Protein AF-A0A448X1F9-F1 (afdb_monomer_lite)

Structure (mmCIF, N/CA/C/O backbone):
data_AF-A0A448X1F9-F1
#
_entry.id   AF-A0A448X1F9-F1
#
loop_
_atom_site.group_PDB
_atom_site.id
_atom_site.type_symbol
_atom_site.label_atom_id
_atom_site.label_alt_id
_atom_site.label_comp_id
_atom_site.label_asym_id
_atom_site.label_entity_id
_atom_site.label_seq_id
_atom_site.pdbx_PDB_ins_code
_atom_site.Cartn_x
_atom_site.Cartn_y
_atom_site.Cartn_z
_atom_site.occupancy
_atom_site.B_iso_or_equiv
_atom_site.auth_seq_id
_atom_site.auth_comp_id
_atom_site.auth_asym_id
_atom_site.auth_atom_id
_atom_site.pdbx_PDB_model_num
ATOM 1 N N . MET A 1 1 ? -2.517 6.436 9.505 1.00 72.06 1 MET A N 1
ATOM 2 C CA . MET A 1 1 ? -1.335 7.055 10.151 1.00 72.06 1 MET A CA 1
ATOM 3 C C . MET A 1 1 ? -1.651 7.329 11.613 1.00 72.06 1 MET A C 1
ATOM 5 O O . MET A 1 1 ? -2.668 7.955 11.870 1.00 72.06 1 MET A O 1
ATOM 9 N N . GLY A 1 2 ? -0.830 6.840 12.548 1.00 78.19 2 GLY A N 1
ATOM 10 C CA . GLY A 1 2 ? -1.168 6.779 13.981 1.00 78.19 2 GLY A CA 1
ATOM 11 C C . GLY A 1 2 ? -1.824 5.444 14.384 1.00 78.19 2 GLY A C 1
ATOM 12 O O . GLY A 1 2 ? -2.022 4.592 13.512 1.00 78.19 2 GLY A O 1
ATOM 13 N N . PRO A 1 3 ? -2.122 5.229 15.681 1.00 79.75 3 PRO A N 1
ATOM 14 C CA . PRO A 1 3 ? -2.795 4.022 16.165 1.00 79.75 3 PRO A CA 1
ATOM 15 C C . PRO A 1 3 ? -4.129 3.790 15.451 1.00 79.75 3 PRO A C 1
ATOM 17 O O . PRO A 1 3 ? -4.863 4.738 15.175 1.00 79.75 3 PRO A O 1
ATOM 20 N N . ILE A 1 4 ? -4.435 2.530 15.150 1.00 76.00 4 ILE A N 1
ATOM 21 C CA . ILE A 1 4 ? -5.662 2.122 14.457 1.00 76.00 4 ILE A CA 1
ATOM 22 C C . ILE A 1 4 ? -6.867 2.495 15.339 1.00 76.00 4 ILE A C 1
ATOM 24 O O . ILE A 1 4 ? -6.943 2.054 16.481 1.00 76.00 4 ILE A O 1
ATOM 28 N N . GLY A 1 5 ? -7.773 3.341 14.830 1.00 73.25 5 GLY A N 1
ATOM 29 C CA . GLY A 1 5 ? -8.954 3.818 15.568 1.00 73.25 5 GLY A CA 1
ATOM 30 C C . GLY A 1 5 ? -8.684 4.947 16.571 1.00 73.25 5 GLY A C 1
ATOM 31 O O . GLY A 1 5 ? -9.549 5.273 17.379 1.00 73.25 5 GLY A O 1
ATOM 32 N N . GLY A 1 6 ? -7.490 5.549 16.553 1.00 76.75 6 GLY A N 1
ATOM 33 C CA . GLY A 1 6 ? -7.189 6.710 17.390 1.00 76.75 6 GLY A CA 1
ATOM 34 C C . GLY A 1 6 ? -7.915 7.981 16.915 1.00 76.75 6 GLY A C 1
ATOM 35 O O . GLY A 1 6 ? -8.136 8.138 15.713 1.00 76.75 6 GLY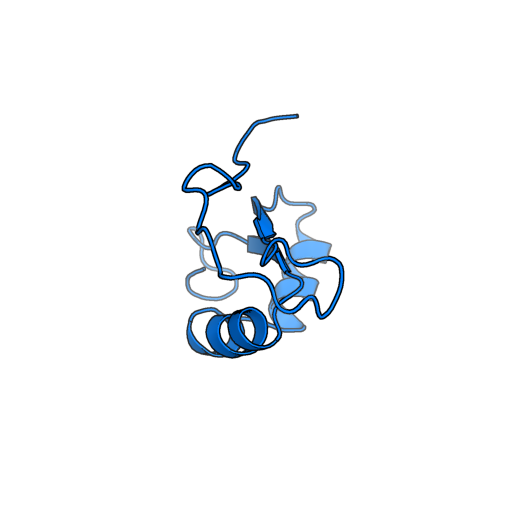 A O 1
ATOM 36 N N . PRO A 1 7 ? -8.196 8.949 17.808 1.00 71.19 7 PRO A N 1
ATOM 37 C CA . PRO A 1 7 ? -8.954 10.167 17.479 1.00 71.19 7 PRO A CA 1
ATOM 38 C C . PRO A 1 7 ? -8.258 11.096 16.466 1.00 71.19 7 PRO A C 1
ATOM 40 O O . PRO A 1 7 ? -8.897 11.950 15.866 1.00 71.19 7 PRO A O 1
ATOM 43 N N . ILE A 1 8 ? -6.945 10.932 16.262 1.00 72.94 8 ILE A N 1
ATOM 44 C CA . ILE A 1 8 ? -6.127 11.702 15.300 1.00 72.94 8 ILE A CA 1
ATOM 45 C C . ILE A 1 8 ? -5.724 10.817 14.103 1.00 72.94 8 ILE A C 1
ATOM 47 O O . ILE A 1 8 ? -4.990 11.239 13.207 1.00 72.94 8 ILE A O 1
ATOM 51 N N . SER A 1 9 ? -6.158 9.554 14.082 1.00 74.75 9 SER A N 1
ATOM 52 C CA . SER A 1 9 ? -5.738 8.618 13.049 1.00 74.75 9 SER A CA 1
ATOM 53 C C . SER A 1 9 ? -6.400 8.967 11.719 1.00 74.75 9 SER A C 1
ATOM 55 O O . SER A 1 9 ? -7.619 9.026 11.603 1.00 74.75 9 SER A O 1
ATOM 57 N N . LYS A 1 10 ? -5.576 9.240 10.704 1.00 80.19 10 LYS A N 1
ATOM 58 C CA . LYS A 1 10 ? -6.048 9.507 9.340 1.00 80.19 10 LYS A CA 1
ATOM 59 C C . LYS A 1 10 ? -5.845 8.274 8.477 1.00 80.19 10 LYS A C 1
ATOM 61 O O . LYS A 1 10 ? -4.750 7.692 8.482 1.00 80.19 10 LYS A O 1
ATOM 66 N N . VAL A 1 11 ? -6.886 7.893 7.745 1.00 85.69 11 VAL A N 1
ATOM 67 C CA . VAL A 1 11 ? -6.845 6.814 6.757 1.00 85.69 11 VAL A CA 1
ATOM 68 C C . VAL A 1 11 ? -6.600 7.418 5.377 1.00 85.69 11 VAL A C 1
ATOM 70 O O . VAL A 1 11 ? -7.133 8.474 5.040 1.00 85.69 11 VAL A O 1
ATOM 73 N N . GLY A 1 12 ? -5.747 6.769 4.592 1.00 87.44 12 GLY A N 1
ATOM 74 C CA . GLY A 1 12 ? -5.433 7.176 3.231 1.00 87.44 12 GLY A CA 1
ATOM 75 C C . GLY A 1 12 ? -5.206 5.960 2.349 1.00 87.44 12 GLY A C 1
ATOM 76 O O . GLY A 1 12 ? -4.822 4.898 2.841 1.00 87.44 12 GLY A O 1
ATOM 77 N N . ILE A 1 13 ? -5.473 6.132 1.060 1.00 88.94 13 ILE A N 1
ATOM 78 C CA . ILE A 1 13 ? -5.236 5.130 0.026 1.00 88.94 13 ILE A CA 1
ATOM 79 C C . ILE A 1 13 ? -4.220 5.723 -0.939 1.00 88.94 13 ILE A C 1
ATOM 81 O O . ILE A 1 13 ? -4.448 6.795 -1.501 1.00 88.94 13 ILE A O 1
ATOM 85 N N . GLU A 1 14 ? -3.113 5.010 -1.116 1.00 90.25 14 GLU A N 1
ATOM 86 C CA . GLU A 1 14 ? -2.075 5.341 -2.082 1.00 90.25 14 GLU A CA 1
ATOM 87 C C . GLU A 1 14 ? -2.097 4.317 -3.214 1.00 90.25 14 GLU A C 1
ATOM 89 O O . GLU A 1 14 ? -1.893 3.123 -2.987 1.00 90.25 14 GLU A O 1
ATOM 94 N N . LEU A 1 15 ? -2.366 4.785 -4.433 1.00 89.62 15 LEU A N 1
ATOM 95 C CA . LEU A 1 15 ? -2.220 3.979 -5.638 1.00 89.62 15 LEU A CA 1
ATOM 96 C C . LEU A 1 15 ? -0.815 4.197 -6.192 1.00 89.62 15 LEU A C 1
ATOM 98 O O . LEU A 1 15 ? -0.462 5.326 -6.523 1.00 89.62 15 LEU A O 1
ATOM 102 N N . THR A 1 16 ? -0.028 3.126 -6.279 1.00 86.56 16 THR A N 1
ATOM 103 C CA . THR A 1 16 ? 1.357 3.169 -6.756 1.00 86.56 16 THR A CA 1
ATOM 104 C C . THR A 1 16 ? 1.643 2.041 -7.739 1.00 86.56 16 THR A C 1
ATOM 106 O O . THR A 1 16 ? 1.148 0.926 -7.574 1.00 86.56 16 THR A O 1
ATOM 109 N N . ASP A 1 17 ? 2.449 2.328 -8.758 1.00 85.75 17 ASP A N 1
ATOM 110 C CA . ASP A 1 17 ? 2.965 1.359 -9.734 1.00 85.75 17 ASP A CA 1
ATOM 111 C C . ASP A 1 17 ? 4.305 0.726 -9.302 1.00 85.75 17 ASP A C 1
ATOM 113 O O . ASP A 1 17 ? 4.836 -0.146 -9.990 1.00 85.75 17 ASP A O 1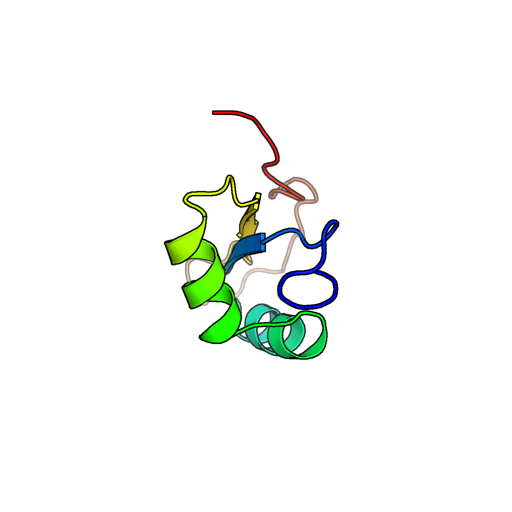
ATOM 117 N N . SER A 1 18 ? 4.848 1.129 -8.146 1.00 84.75 18 SER A N 1
ATOM 118 C CA . SER A 1 18 ? 6.148 0.672 -7.655 1.00 84.75 18 SER A CA 1
ATOM 119 C C . SER A 1 18 ? 6.022 -0.345 -6.516 1.00 84.75 18 SER A C 1
ATOM 121 O O . SER A 1 18 ? 5.565 0.008 -5.422 1.00 84.75 18 SER A O 1
ATOM 123 N N . PRO A 1 19 ? 6.524 -1.586 -6.683 1.00 88.62 19 PRO A N 1
ATOM 124 C CA . PRO A 1 19 ? 6.526 -2.571 -5.602 1.00 88.62 19 PRO A CA 1
ATOM 125 C C . PRO A 1 19 ? 7.424 -2.143 -4.431 1.00 88.62 19 PRO A C 1
ATOM 127 O O . PRO A 1 19 ? 7.161 -2.510 -3.285 1.00 88.62 19 PRO A O 1
ATOM 130 N N . TYR A 1 20 ? 8.452 -1.329 -4.694 1.00 90.62 20 TYR A N 1
ATOM 131 C CA . TYR A 1 20 ? 9.321 -0.774 -3.657 1.00 90.62 20 TYR A CA 1
ATOM 132 C C . TYR A 1 20 ? 8.555 0.163 -2.718 1.00 90.62 20 TYR A C 1
ATOM 134 O O . TYR A 1 20 ? 8.707 0.083 -1.495 1.00 90.62 20 TYR A O 1
ATOM 142 N N . VAL A 1 21 ? 7.691 1.014 -3.278 1.00 89.00 21 VAL A N 1
ATOM 143 C CA . VAL A 1 21 ? 6.854 1.925 -2.489 1.00 89.00 21 VAL A CA 1
ATOM 144 C C . VAL A 1 21 ? 5.862 1.126 -1.650 1.00 89.00 21 VAL A C 1
ATOM 146 O O . VAL A 1 21 ? 5.763 1.369 -0.451 1.00 89.00 21 VAL A O 1
ATOM 149 N N . VAL A 1 22 ? 5.223 0.092 -2.212 1.00 91.38 22 VAL A N 1
ATOM 150 C CA . VAL A 1 22 ? 4.321 -0.795 -1.450 1.00 91.38 22 VAL A CA 1
ATOM 151 C C . VAL A 1 22 ? 5.044 -1.465 -0.276 1.00 91.38 22 VAL A C 1
ATOM 153 O O . VAL A 1 22 ? 4.541 -1.461 0.851 1.00 91.38 22 VAL A O 1
ATOM 156 N N . ALA A 1 23 ? 6.239 -2.018 -0.506 1.00 93.06 23 ALA A N 1
ATOM 157 C CA . ALA A 1 23 ? 7.028 -2.663 0.544 1.00 93.06 23 ALA A CA 1
ATOM 158 C C . ALA A 1 23 ? 7.441 -1.672 1.645 1.00 93.06 23 ALA A C 1
ATOM 160 O O . ALA A 1 23 ? 7.319 -1.973 2.833 1.00 93.06 23 ALA A O 1
ATOM 161 N N . SER A 1 24 ? 7.856 -0.468 1.256 1.00 92.25 24 SER A N 1
ATOM 162 C CA . SER A 1 24 ? 8.229 0.600 2.185 1.00 92.25 24 SER A CA 1
ATOM 163 C C . SER A 1 24 ? 7.026 1.090 2.992 1.00 92.25 24 SER A C 1
ATOM 165 O O . SER A 1 24 ? 7.117 1.252 4.210 1.00 92.25 24 SER A O 1
ATOM 167 N N . MET A 1 25 ? 5.862 1.238 2.354 1.00 91.25 25 MET A N 1
ATOM 168 C CA . MET A 1 25 ? 4.615 1.620 3.017 1.00 91.25 25 MET A CA 1
ATOM 169 C C . MET A 1 25 ? 4.157 0.588 4.038 1.00 91.25 25 MET A C 1
ATOM 171 O O . MET A 1 25 ? 3.630 0.967 5.083 1.00 91.25 25 MET A O 1
ATOM 175 N N . ARG A 1 26 ? 4.423 -0.700 3.811 1.00 90.38 26 ARG A N 1
ATOM 176 C CA . ARG A 1 26 ? 4.139 -1.747 4.800 1.00 90.38 26 ARG A CA 1
ATOM 177 C C . ARG A 1 26 ? 4.958 -1.593 6.088 1.00 90.38 26 ARG A C 1
ATOM 179 O O . ARG A 1 26 ? 4.484 -1.992 7.147 1.00 90.38 26 ARG A O 1
ATOM 186 N N . ILE A 1 27 ? 6.167 -1.036 6.004 1.00 91.25 27 ILE A N 1
ATOM 187 C CA . ILE A 1 27 ? 7.038 -0.794 7.164 1.00 91.25 27 ILE A CA 1
ATOM 188 C C . ILE A 1 27 ? 6.672 0.536 7.835 1.00 91.25 27 ILE A C 1
ATOM 190 O O . ILE A 1 27 ? 6.508 0.602 9.053 1.00 91.25 27 ILE A O 1
ATOM 194 N N . MET A 1 28 ? 6.526 1.593 7.035 1.00 90.25 28 MET A N 1
ATOM 195 C CA . MET A 1 28 ? 6.339 2.966 7.515 1.00 90.25 28 MET A CA 1
ATOM 196 C C . MET A 1 28 ? 4.920 3.253 8.009 1.00 90.25 28 MET A C 1
ATOM 198 O O . MET A 1 28 ? 4.709 4.145 8.832 1.00 90.25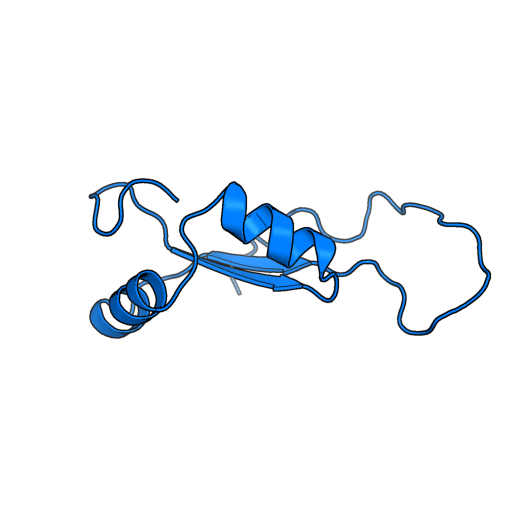 28 MET A O 1
ATOM 202 N N . THR A 1 29 ? 3.931 2.505 7.524 1.00 89.62 29 THR A N 1
ATOM 203 C CA . THR A 1 29 ? 2.522 2.726 7.849 1.00 89.62 29 THR A CA 1
ATOM 204 C C . THR A 1 29 ? 1.875 1.458 8.389 1.00 89.62 29 THR A C 1
ATOM 206 O O . THR A 1 29 ? 2.418 0.357 8.315 1.00 89.62 29 THR A O 1
ATOM 209 N N . ARG A 1 30 ? 0.691 1.606 8.985 1.00 89.06 30 ARG A N 1
ATOM 210 C CA . ARG A 1 30 ? -0.170 0.461 9.277 1.00 89.06 30 ARG A CA 1
ATOM 211 C C . ARG A 1 30 ? -1.012 0.206 8.038 1.00 89.06 30 ARG A C 1
ATOM 213 O O . ARG A 1 30 ? -1.888 1.002 7.725 1.00 89.06 30 ARG A O 1
ATOM 220 N N . MET A 1 31 ? -0.692 -0.874 7.337 1.00 87.56 31 MET A N 1
ATOM 221 C CA . MET A 1 31 ? -1.364 -1.329 6.123 1.00 87.56 31 MET A CA 1
ATOM 222 C C . MET A 1 31 ? -2.036 -2.677 6.404 1.00 87.56 31 MET A C 1
ATOM 224 O O . MET A 1 31 ? -1.465 -3.517 7.100 1.00 87.56 31 MET A O 1
ATOM 228 N N . GLY A 1 32 ? -3.222 -2.910 5.838 1.00 86.06 32 GLY A N 1
ATOM 229 C CA . GLY A 1 32 ? -3.849 -4.231 5.827 1.00 86.06 32 GLY A CA 1
ATOM 230 C C . GLY A 1 32 ? -5.363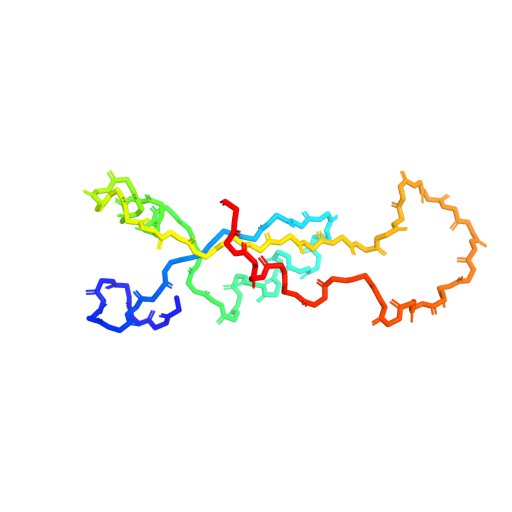 -4.199 5.996 1.00 86.06 32 GLY A C 1
ATOM 231 O O . GLY A 1 32 ? -6.005 -3.155 5.882 1.00 86.06 32 GLY A O 1
ATOM 232 N N . LYS A 1 33 ? -5.927 -5.376 6.290 1.00 86.62 33 LYS A N 1
ATOM 233 C CA . LYS A 1 33 ? -7.378 -5.583 6.415 1.00 86.62 33 LYS A CA 1
ATOM 234 C C . LYS A 1 33 ? -8.006 -4.739 7.519 1.00 86.62 33 LYS A C 1
ATOM 236 O O . LYS A 1 33 ? -9.102 -4.239 7.335 1.00 86.62 33 LYS A O 1
ATOM 241 N N . GLU A 1 34 ? -7.307 -4.542 8.633 1.00 84.56 34 GLU A N 1
ATOM 242 C CA . GLU A 1 34 ? -7.822 -3.767 9.769 1.00 84.56 34 GLU A CA 1
ATOM 243 C C . GLU A 1 34 ? -8.126 -2.313 9.387 1.00 84.56 34 GLU A C 1
ATOM 245 O O . GLU A 1 34 ? -9.157 -1.773 9.778 1.00 84.56 34 GLU A O 1
ATOM 250 N N . VAL A 1 35 ? -7.274 -1.702 8.559 1.00 84.06 35 VAL A N 1
ATOM 251 C CA . VAL A 1 35 ? -7.475 -0.333 8.064 1.00 84.06 35 VAL A CA 1
ATOM 252 C C . VAL A 1 35 ? -8.606 -0.275 7.038 1.00 84.06 35 VAL A C 1
ATOM 254 O O . VAL A 1 35 ? -9.392 0.668 7.055 1.00 84.06 35 VAL A O 1
ATOM 257 N N . LEU A 1 36 ? -8.735 -1.300 6.191 1.00 84.62 36 LEU A N 1
ATOM 258 C CA . LEU A 1 36 ? -9.849 -1.412 5.247 1.00 84.62 36 LEU A CA 1
ATOM 259 C C . LEU A 1 36 ? -11.197 -1.551 5.977 1.00 84.62 36 LEU A C 1
ATOM 261 O O . LEU A 1 36 ? -12.168 -0.902 5.603 1.00 84.62 36 LEU A O 1
ATOM 265 N N . SER A 1 37 ? -11.248 -2.346 7.049 1.00 84.44 37 SER A N 1
ATOM 266 C CA . SER A 1 37 ? -12.448 -2.512 7.875 1.00 84.44 37 SER A CA 1
ATOM 267 C C . SER A 1 37 ? -12.848 -1.228 8.602 1.00 84.44 37 SER A C 1
ATOM 269 O O . SER A 1 37 ? -14.032 -1.016 8.837 1.00 84.44 37 SER A O 1
ATOM 271 N N . LEU A 1 38 ? -11.887 -0.376 8.975 1.00 80.56 38 LEU A N 1
ATOM 272 C CA . LEU A 1 38 ? -12.188 0.957 9.506 1.00 80.56 38 LEU A CA 1
ATOM 273 C C . LEU A 1 38 ? -12.760 1.877 8.425 1.00 80.56 38 LEU A C 1
ATOM 275 O O . LEU A 1 38 ? -13.762 2.542 8.663 1.00 80.56 38 LEU A O 1
ATOM 279 N N . LEU A 1 39 ? -12.169 1.862 7.227 1.00 79.25 39 LEU A N 1
ATOM 280 C CA . LEU A 1 39 ? -12.655 2.646 6.090 1.00 79.25 39 LEU A CA 1
ATOM 281 C C . LEU A 1 39 ? -14.118 2.308 5.746 1.00 79.25 39 LEU A C 1
ATOM 283 O O . LEU A 1 39 ? -14.900 3.204 5.459 1.00 79.25 39 LEU A O 1
ATOM 287 N N . GLN A 1 40 ? -14.490 1.026 5.818 1.00 78.88 40 GLN A N 1
ATOM 288 C CA . GLN A 1 40 ? -15.850 0.543 5.544 1.00 78.88 40 GLN A CA 1
ATOM 289 C C . GLN A 1 40 ? -16.879 0.896 6.626 1.00 78.88 40 GLN A C 1
ATOM 291 O O . GLN A 1 40 ? -18.073 0.868 6.349 1.00 78.88 40 GLN A O 1
ATOM 296 N N . LYS A 1 41 ? -16.445 1.150 7.864 1.00 75.88 41 LYS A N 1
ATOM 297 C CA . LYS A 1 41 ? -17.355 1.428 8.984 1.00 75.88 41 LYS A CA 1
ATOM 298 C C . LYS A 1 41 ? -17.768 2.887 9.057 1.00 75.88 41 LYS A C 1
ATOM 300 O O . LYS A 1 41 ? -18.915 3.161 9.386 1.00 75.88 41 LYS A O 1
ATOM 305 N N . ASP A 1 42 ? -16.835 3.791 8.779 1.00 67.31 42 ASP A N 1
ATOM 306 C CA . ASP A 1 42 ? -17.026 5.206 9.091 1.00 67.31 42 ASP A CA 1
ATOM 307 C C . ASP A 1 42 ? -17.411 6.070 7.880 1.00 67.31 42 ASP A C 1
ATOM 309 O O . ASP A 1 42 ? -17.525 7.281 8.054 1.00 67.31 42 ASP A O 1
ATOM 313 N N . ASP A 1 43 ? -17.578 5.500 6.670 1.00 64.12 43 ASP A N 1
ATOM 314 C CA . ASP A 1 43 ? -17.791 6.229 5.390 1.00 64.12 43 ASP A CA 1
ATOM 315 C C . ASP A 1 43 ? -16.928 7.507 5.286 1.00 64.12 43 ASP A C 1
ATOM 317 O O . ASP A 1 43 ? -17.289 8.530 4.699 1.00 64.12 43 ASP A O 1
ATOM 321 N N . SER A 1 44 ? -15.767 7.469 5.944 1.00 60.84 44 SER A N 1
ATOM 322 C CA . SER A 1 44 ? -15.053 8.673 6.328 1.00 60.84 44 SER A CA 1
ATOM 323 C C . SER A 1 44 ? -14.127 9.098 5.206 1.00 60.84 44 SER A C 1
ATOM 325 O O . SER A 1 44 ? -13.520 8.278 4.511 1.00 60.84 44 SER A O 1
ATOM 327 N N . ASN A 1 45 ? -14.015 10.415 5.033 1.00 70.94 45 ASN A N 1
ATOM 328 C CA . ASN A 1 45 ? -13.125 11.018 4.052 1.00 70.94 45 ASN A CA 1
ATOM 329 C C . ASN A 1 45 ? -11.698 10.494 4.246 1.00 70.94 45 ASN A C 1
ATOM 331 O O . ASN A 1 45 ? -11.029 10.807 5.232 1.00 70.94 45 ASN A O 1
ATOM 335 N N . PHE A 1 46 ? -11.227 9.713 3.278 1.00 83.00 46 PHE A N 1
ATOM 336 C CA . PHE A 1 46 ? -9.855 9.240 3.234 1.00 83.00 46 PHE A CA 1
ATOM 337 C C . PHE A 1 46 ? -8.991 10.162 2.387 1.00 83.00 46 PHE A C 1
ATOM 339 O O . PHE A 1 46 ? -9.449 10.839 1.464 1.00 83.00 46 PHE A O 1
ATOM 346 N N . ILE A 1 47 ? -7.700 10.167 2.694 1.00 85.62 47 ILE A N 1
ATOM 347 C CA . ILE A 1 47 ? -6.717 10.910 1.915 1.00 85.62 47 ILE A CA 1
ATOM 348 C C . ILE A 1 47 ? -6.414 10.116 0.646 1.00 85.62 47 ILE A C 1
ATOM 350 O O . ILE A 1 47 ? -5.963 8.972 0.712 1.00 85.62 47 ILE A O 1
ATOM 354 N N . ARG A 1 48 ? -6.660 10.733 -0.509 1.00 86.44 48 ARG A N 1
ATOM 355 C CA . ARG A 1 48 ? -6.312 10.181 -1.820 1.00 86.44 48 ARG A CA 1
ATOM 356 C C . ARG A 1 48 ? -4.864 10.534 -2.145 1.00 86.44 48 ARG A C 1
ATOM 358 O O . ARG A 1 48 ? -4.518 11.712 -2.166 1.00 86.44 48 ARG A O 1
ATOM 365 N N . ALA A 1 49 ? -4.038 9.527 -2.403 1.00 86.12 49 ALA A N 1
ATOM 366 C CA . ALA A 1 49 ? -2.680 9.696 -2.899 1.00 86.12 49 ALA A CA 1
ATOM 367 C C . ALA A 1 49 ? -2.488 8.871 -4.178 1.00 86.12 49 ALA A C 1
ATOM 369 O O . ALA A 1 49 ? -2.921 7.721 -4.269 1.00 86.12 49 ALA A O 1
ATOM 370 N N . LEU A 1 50 ? -1.848 9.475 -5.174 1.00 87.62 50 LEU A N 1
ATOM 371 C CA . LEU A 1 50 ? -1.462 8.829 -6.421 1.00 87.62 50 LEU A CA 1
ATOM 372 C C . LEU A 1 50 ? 0.046 8.986 -6.563 1.00 87.62 50 LEU A C 1
ATOM 374 O O . LEU A 1 50 ? 0.562 10.094 -6.438 1.00 87.62 50 LEU A O 1
ATOM 378 N N . HIS A 1 51 ? 0.728 7.879 -6.812 1.00 84.06 51 HIS A N 1
ATOM 379 C CA . HIS A 1 51 ? 2.154 7.832 -7.068 1.00 84.06 51 HIS A CA 1
ATOM 380 C C . HIS A 1 51 ? 2.395 7.014 -8.336 1.00 84.06 51 HIS A C 1
ATOM 382 O O . HIS A 1 51 ? 1.832 5.937 -8.515 1.00 84.06 51 HIS A O 1
ATOM 388 N N . SER A 1 52 ? 3.253 7.507 -9.218 1.00 80.38 52 SER A N 1
ATOM 389 C CA . SER A 1 52 ? 3.748 6.737 -10.3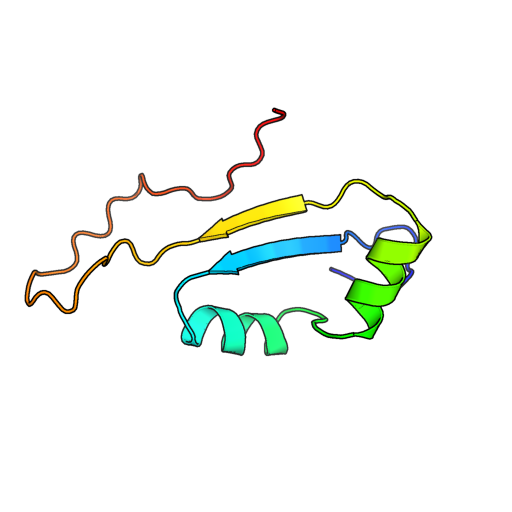53 1.00 80.38 52 SER A CA 1
ATOM 390 C C . SER A 1 52 ? 5.232 7.004 -10.519 1.00 80.38 52 SER A C 1
ATOM 392 O O . SER A 1 52 ? 5.687 8.132 -10.349 1.00 80.38 52 SER A O 1
ATOM 394 N N . VAL A 1 53 ? 5.990 5.971 -10.877 1.00 80.12 53 VAL A N 1
ATOM 395 C CA . VAL A 1 53 ? 7.399 6.108 -11.273 1.00 80.12 53 VAL A CA 1
ATOM 396 C C . VAL A 1 53 ? 7.526 6.860 -12.607 1.00 80.12 53 VAL A C 1
ATOM 398 O O . VAL A 1 53 ? 8.605 7.348 -12.936 1.00 80.12 53 VAL A O 1
ATOM 401 N N . GLY A 1 54 ? 6.435 6.990 -13.372 1.00 79.12 54 GLY A N 1
ATOM 402 C CA . GLY A 1 54 ? 6.421 7.705 -14.649 1.00 79.12 54 GLY A CA 1
ATOM 403 C C . GLY A 1 54 ? 7.019 6.900 -15.806 1.00 79.12 54 GLY A C 1
ATOM 404 O O . GLY A 1 54 ? 7.433 7.481 -16.806 1.00 79.12 54 GLY A O 1
ATOM 405 N N . LEU A 1 55 ? 7.070 5.566 -15.681 1.00 73.50 55 LEU A N 1
ATOM 406 C CA . LEU A 1 55 ? 7.619 4.654 -16.690 1.00 73.50 55 LEU A CA 1
ATOM 407 C C . LEU A 1 55 ? 6.544 3.675 -17.191 1.00 73.50 55 LEU A C 1
ATOM 409 O O . LEU A 1 55 ? 6.370 2.598 -16.619 1.00 73.50 55 LEU A O 1
ATOM 413 N N . PRO A 1 56 ? 5.813 4.022 -18.265 1.00 67.50 56 PRO A N 1
ATOM 414 C CA . PRO A 1 56 ? 4.754 3.172 -18.808 1.00 67.50 56 PRO A CA 1
ATOM 415 C C . PRO A 1 56 ? 5.278 1.917 -19.532 1.00 67.50 56 PRO A C 1
ATOM 417 O O . PRO A 1 56 ? 4.515 0.971 -19.732 1.00 67.50 56 PRO A O 1
ATOM 420 N N . LYS A 1 57 ? 6.558 1.875 -19.930 1.00 68.56 57 LYS A N 1
ATOM 421 C CA . LYS A 1 57 ? 7.231 0.694 -20.500 1.00 68.56 57 LYS A CA 1
ATOM 422 C C . LYS A 1 57 ? 8.621 0.507 -19.871 1.00 68.56 57 LYS A C 1
ATOM 424 O O . LYS A 1 57 ? 9.179 1.460 -19.331 1.00 68.56 57 LYS A O 1
ATOM 429 N N . PRO A 1 58 ? 9.221 -0.697 -19.946 1.00 59.12 58 PRO A N 1
ATOM 430 C CA . PRO A 1 58 ? 10.647 -0.871 -19.688 1.00 59.12 58 PRO A CA 1
ATOM 431 C C . PRO A 1 58 ? 11.435 -0.250 -20.852 1.00 59.12 58 PRO A C 1
ATOM 433 O O . PRO A 1 58 ? 11.832 -0.929 -21.794 1.00 59.12 58 PRO A O 1
ATOM 436 N N . GLU A 1 59 ? 11.585 1.071 -20.829 1.00 57.91 59 GLU A N 1
ATOM 437 C CA . GLU A 1 59 ? 12.340 1.844 -21.814 1.00 57.91 59 GLU A CA 1
ATOM 438 C C . GLU A 1 59 ? 13.701 2.246 -21.232 1.00 57.91 59 GLU A C 1
ATOM 440 O O . GLU A 1 59 ? 13.808 2.716 -20.104 1.00 57.91 59 GLU A O 1
ATOM 445 N N . THR A 1 60 ? 14.761 2.040 -22.013 1.00 57.00 60 THR A N 1
ATOM 446 C CA . THR A 1 60 ? 16.178 2.290 -21.688 1.00 57.00 60 THR A CA 1
ATOM 447 C C . THR A 1 60 ? 16.547 3.781 -21.703 1.00 57.00 60 THR A C 1
ATOM 449 O O . THR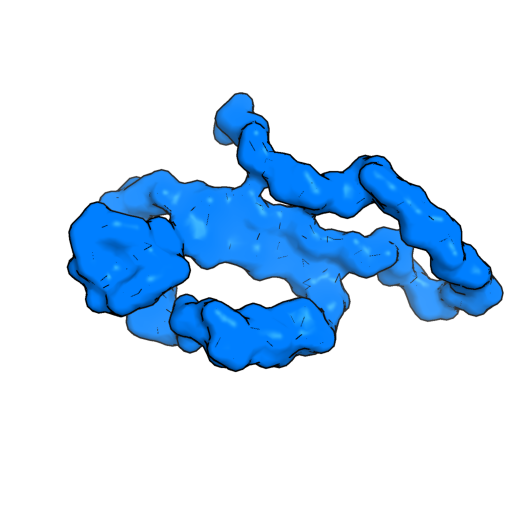 A 1 60 ? 17.634 4.153 -22.142 1.00 57.00 60 THR A O 1
ATOM 452 N N . ARG A 1 61 ? 15.645 4.670 -21.275 1.00 52.69 61 ARG A N 1
ATOM 453 C CA . ARG A 1 61 ? 15.928 6.110 -21.172 1.00 52.69 61 ARG A CA 1
ATOM 454 C C . ARG A 1 61 ? 16.382 6.477 -19.765 1.00 52.69 61 ARG A C 1
ATOM 456 O O . ARG A 1 61 ? 15.879 5.946 -18.781 1.00 52.69 61 ARG A O 1
ATOM 463 N N . GLU A 1 62 ? 17.343 7.394 -19.693 1.00 53.38 62 GLU A N 1
ATOM 464 C CA . GLU A 1 62 ? 17.825 7.939 -18.427 1.00 53.38 62 GLU A CA 1
ATOM 465 C C . GLU A 1 62 ? 16.706 8.677 -17.681 1.00 53.38 62 GLU A C 1
ATOM 467 O O . GLU A 1 62 ? 15.913 9.423 -18.262 1.00 53.38 62 GLU A O 1
ATOM 472 N N . PHE A 1 63 ? 16.656 8.438 -16.370 1.00 49.69 63 PHE A N 1
ATOM 473 C CA . PHE A 1 63 ? 15.700 9.027 -15.443 1.00 49.69 63 PHE A CA 1
ATOM 474 C C . PHE A 1 63 ? 15.900 10.539 -15.360 1.00 49.69 63 PHE A C 1
ATOM 476 O O . PHE A 1 63 ? 16.902 11.000 -14.821 1.00 49.69 63 PHE A O 1
ATOM 483 N N . MET A 1 64 ? 14.924 11.325 -15.821 1.00 38.75 64 MET A N 1
ATOM 484 C CA . MET A 1 64 ? 15.001 12.781 -15.678 1.00 38.75 64 MET A CA 1
ATOM 485 C C . MET A 1 64 ? 14.485 13.310 -14.330 1.00 38.75 64 MET A C 1
ATOM 487 O O . MET A 1 64 ? 14.652 14.496 -14.101 1.00 38.75 64 MET A O 1
ATOM 491 N N . HIS A 1 65 ? 13.890 12.512 -13.427 1.00 45.88 65 HIS A N 1
ATOM 492 C CA . HIS A 1 65 ? 13.253 13.010 -12.186 1.00 45.88 65 HIS A CA 1
ATOM 493 C C . HIS A 1 65 ? 12.666 14.419 -12.367 1.00 45.88 65 HIS A C 1
ATOM 495 O O . HIS A 1 65 ? 13.133 15.397 -11.781 1.00 45.88 65 HIS A O 1
ATOM 501 N N . SER A 1 66 ? 11.689 14.548 -13.268 1.00 36.38 66 SER A N 1
ATOM 502 C CA . SER A 1 66 ? 10.963 15.805 -13.379 1.00 36.38 66 SER A CA 1
ATOM 503 C C . SER A 1 66 ? 10.347 16.061 -12.006 1.00 36.38 66 SER A C 1
ATOM 505 O O . SER A 1 66 ? 9.433 15.351 -11.596 1.00 36.38 66 SER A O 1
ATOM 507 N N . CYS A 1 67 ? 10.844 17.067 -11.280 1.00 37.94 67 CYS A N 1
ATOM 508 C CA . CYS A 1 67 ? 10.329 17.523 -9.978 1.00 37.94 67 CYS A CA 1
ATOM 509 C C . CYS A 1 67 ? 8.846 17.963 -10.012 1.00 37.94 67 CYS A C 1
ATOM 511 O O . CYS A 1 67 ? 8.371 18.624 -9.091 1.00 37.94 67 CYS A O 1
ATOM 513 N N . ARG A 1 68 ? 8.116 17.659 -11.089 1.00 38.97 68 ARG A N 1
ATOM 514 C CA . ARG A 1 68 ? 6.754 18.090 -11.378 1.00 38.97 68 ARG A CA 1
ATOM 515 C C . ARG A 1 68 ? 5.737 16.956 -11.472 1.00 38.97 68 ARG A C 1
ATOM 517 O O . ARG A 1 68 ? 4.575 17.261 -11.713 1.00 38.97 68 ARG A O 1
ATOM 524 N N . ASP A 1 69 ? 6.119 15.705 -11.228 1.00 38.62 69 ASP A N 1
ATOM 525 C CA . ASP A 1 69 ? 5.152 14.607 -11.142 1.00 38.62 69 ASP A CA 1
ATOM 526 C C . ASP A 1 69 ? 4.746 14.356 -9.683 1.00 38.62 69 ASP A C 1
ATOM 528 O O . ASP A 1 69 ? 5.243 13.486 -8.977 1.00 38.62 69 ASP A O 1
ATOM 532 N N . GLN A 1 70 ? 3.835 15.234 -9.246 1.00 44.47 70 GLN A N 1
ATOM 533 C CA . GLN A 1 70 ? 2.811 15.018 -8.219 1.00 44.47 70 GLN A CA 1
ATOM 534 C C . GLN A 1 70 ? 3.288 14.493 -6.857 1.00 44.47 70 GLN A C 1
ATOM 536 O O . GLN A 1 70 ? 2.866 13.450 -6.363 1.00 44.47 70 GLN A O 1
ATOM 541 N N . MET A 1 71 ? 4.049 15.334 -6.156 1.00 35.72 71 MET A N 1
ATOM 542 C CA . MET A 1 71 ? 4.012 15.340 -4.697 1.00 35.72 71 MET A CA 1
ATOM 543 C C . MET A 1 71 ? 2.614 15.812 -4.254 1.00 35.72 71 MET A C 1
ATOM 545 O O . MET A 1 71 ? 2.305 16.995 -4.332 1.00 35.72 71 MET A O 1
ATOM 549 N N . VAL A 1 72 ? 1.780 14.867 -3.808 1.00 38.69 72 VAL A N 1
ATOM 550 C CA . VAL A 1 72 ? 0.495 15.081 -3.115 1.00 38.69 72 VAL A CA 1
ATOM 551 C C . VAL A 1 72 ? -0.568 15.814 -3.957 1.00 38.69 72 VAL A C 1
ATOM 553 O O . VAL A 1 72 ? -0.722 17.030 -3.880 1.00 38.69 72 VAL A O 1
ATOM 556 N N . LEU A 1 73 ? -1.415 15.072 -4.682 1.00 39.91 73 LEU A N 1
ATOM 557 C CA . LEU A 1 73 ? -2.718 15.593 -5.129 1.00 39.91 73 LEU A CA 1
ATOM 558 C C . LEU A 1 73 ? -3.687 15.712 -3.934 1.00 39.91 73 LEU A C 1
ATOM 560 O O . LEU A 1 73 ? -4.721 15.054 -3.871 1.00 39.91 73 LEU A O 1
ATOM 564 N N . SER A 1 74 ? -3.367 16.580 -2.972 1.00 29.98 74 SER A N 1
ATOM 565 C CA . SER A 1 74 ? -4.348 17.140 -2.043 1.00 29.98 74 SER A CA 1
ATOM 566 C C . SER A 1 74 ? -4.978 18.362 -2.705 1.00 29.98 74 SER A C 1
ATOM 568 O O . SER A 1 74 ? -4.664 19.503 -2.373 1.00 29.98 74 SER A O 1
ATOM 570 N N . GLY A 1 75 ? -5.838 18.110 -3.687 1.00 31.94 75 GLY A N 1
ATOM 571 C CA . GLY A 1 75 ? -6.781 19.088 -4.213 1.00 31.94 75 GLY A CA 1
ATOM 572 C C . GLY A 1 75 ? -8.200 18.571 -3.971 1.00 31.94 75 GLY A C 1
ATOM 573 O O . GLY A 1 75 ? -8.452 17.398 -4.266 1.00 31.94 75 GLY A O 1
ATOM 574 N N . PRO A 1 76 ? -9.118 19.380 -3.413 1.00 33.47 76 PRO A N 1
ATOM 575 C CA . PRO A 1 76 ? -10.519 19.010 -3.359 1.00 33.47 76 PRO A CA 1
ATOM 576 C C . PRO A 1 76 ? -11.056 19.022 -4.791 1.00 33.47 76 PRO A C 1
ATOM 578 O O . PRO A 1 76 ? -11.121 20.069 -5.433 1.00 33.47 76 PRO A O 1
ATOM 581 N N . VAL A 1 77 ? -11.404 17.840 -5.281 1.00 35.91 77 VAL A N 1
ATOM 582 C CA . VAL A 1 77 ? -12.389 17.659 -6.347 1.00 35.91 77 VAL A CA 1
ATOM 583 C C . VAL A 1 77 ? -13.452 16.743 -5.777 1.00 35.91 77 VAL A C 1
ATOM 585 O O . VAL A 1 77 ? -13.049 15.743 -5.118 1.00 35.91 77 VAL A O 1
#

Foldseek 3Di:
DPDQPDPPDAAADEDEPDVVVVVVCVVVHVDDDSSVVVCVPPVDDHFYHYDYLPDPDPDPDDRPVPVPPDPGPPDDD

InterPro domains:
  IPR008209 Phosphoenolpyruvate carboxykinase, GTP-utilising [PTHR11561] (1-64)
  IPR008210 Phosphoenolpyruvate carboxykinase, N-terminal [G3DSA:3.40.449.10] (1-75)
  IPR008210 Phosphoenolpyruvate carboxykinase, N-terminal [SSF68923] (1-66)
  IPR035078 Phosphoenolpyruvate carboxykinase, GTP-utilising, N-terminal [PF17297] (1-70)

pLDDT: mean 71.88, std 19.03, range [29.98, 93.06]

Organism: NCBI:txid117903

Sequence (77 aa):
MGPIGGPISKVGIELTDSPYVVASMRIMTRMGKEVLSLLQKDDSNFIRALHSVGLPKPETREFMHSCRDQMVLSGPV

Radius of gyration: 15.13 Å; chains: 1; bounding box: 36×25×39 Å

Secondary structure (DSSP, 8-state):
--STT-TTPPPEEEEES-HHHHHHHHHHS--SHHHHHHHHHH---PEEEEE--S-SS---------TTS-S------